Protein AF-A0A330HTJ9-F1 (afdb_monomer_lite)

Organism: NCBI:txid1209954

Radius of gyration: 13.68 Å; chains: 1; bounding box: 41×39×32 Å

Secondary structure (DSSP, 8-state):
----EEEEEEEEPSSTT-EETTEEPSSPPPPEEEEEE-TT--TTS-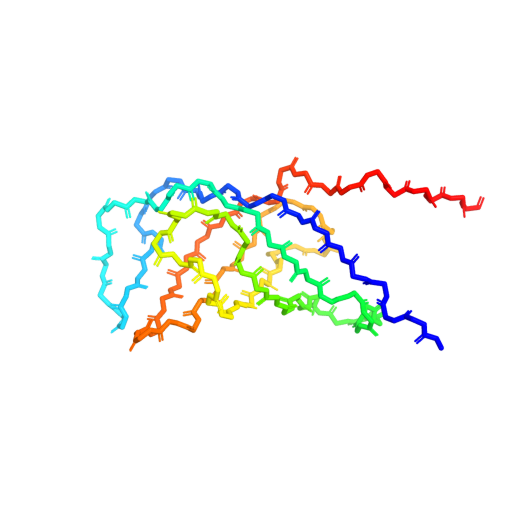--EEEEE--TT-TTTT-EEEEEESSSSSSEEEEEEEESSSEEEEEEEEEE--------

Sequence (104 aa):
MDLDTLVIEVKPQYGHGWFIAGEHRFEVPAPFSVKVETSQLESSQPRVWTGIVLTEGHEFEGCRLTLTPRHVEWSGIVNILIEADRLTSGFGEIVSLPPQDVSI

Structure (mmCIF, N/CA/C/O backbone):
data_AF-A0A330HTJ9-F1
#
_entry.id   AF-A0A330HTJ9-F1
#
loop_
_atom_site.group_PDB
_atom_site.id
_atom_site.type_symbol
_atom_site.label_atom_id
_atom_site.label_alt_id
_atom_site.label_comp_id
_atom_site.label_asym_id
_atom_site.label_entity_id
_atom_site.label_seq_id
_atom_site.pdbx_PDB_ins_code
_atom_site.Cartn_x
_atom_site.Cartn_y
_atom_site.Cartn_z
_atom_site.occupancy
_atom_site.B_iso_or_equiv
_atom_site.auth_seq_id
_atom_site.auth_comp_id
_atom_site.auth_asym_id
_atom_site.auth_atom_id
_atom_site.pdbx_PDB_model_num
ATOM 1 N N . MET A 1 1 ? 9.571 -25.199 -0.896 1.00 43.25 1 MET A N 1
ATOM 2 C CA . MET A 1 1 ? 10.073 -23.863 -1.260 1.00 43.25 1 MET A CA 1
ATOM 3 C C . MET A 1 1 ? 9.174 -22.904 -0.534 1.00 43.25 1 MET A C 1
ATOM 5 O O . MET A 1 1 ? 8.008 -22.812 -0.900 1.00 43.25 1 MET A O 1
ATOM 9 N N . ASP A 1 2 ? 9.666 -22.340 0.562 1.00 49.19 2 ASP A N 1
ATOM 10 C CA . ASP A 1 2 ? 8.933 -21.300 1.270 1.00 49.19 2 ASP A CA 1
ATOM 11 C C . ASP A 1 2 ? 8.859 -20.087 0.344 1.00 49.19 2 ASP A C 1
ATOM 13 O O . ASP A 1 2 ? 9.851 -19.691 -0.263 1.00 49.19 2 ASP A O 1
ATOM 17 N N . LEU A 1 3 ? 7.647 -19.584 0.129 1.00 54.84 3 LEU A N 1
ATOM 18 C CA . LEU A 1 3 ? 7.443 -18.339 -0.595 1.00 54.84 3 LEU A CA 1
ATOM 19 C C . LEU A 1 3 ? 8.037 -17.256 0.304 1.00 54.84 3 LEU A C 1
ATOM 21 O O . LEU A 1 3 ? 7.510 -17.032 1.394 1.00 54.84 3 LEU A O 1
ATOM 25 N N . ASP A 1 4 ? 9.133 -16.624 -0.110 1.00 69.88 4 ASP A N 1
ATOM 26 C CA . ASP A 1 4 ? 9.751 -15.570 0.689 1.00 69.88 4 ASP A CA 1
ATOM 27 C C . ASP A 1 4 ? 8.738 -14.428 0.848 1.00 69.88 4 ASP A C 1
ATOM 29 O O . ASP A 1 4 ? 8.393 -13.712 -0.098 1.00 69.88 4 ASP A O 1
ATOM 33 N N . THR A 1 5 ? 8.170 -14.301 2.046 1.00 75.75 5 THR A N 1
ATOM 34 C CA . THR A 1 5 ? 7.266 -13.199 2.374 1.00 75.75 5 THR A CA 1
ATOM 35 C C . THR A 1 5 ? 8.082 -12.030 2.884 1.00 75.75 5 THR A C 1
ATOM 37 O O . THR A 1 5 ? 8.929 -12.203 3.760 1.00 75.75 5 THR A O 1
ATOM 40 N N . LEU A 1 6 ? 7.787 -10.838 2.381 1.00 82.88 6 LEU A N 1
ATOM 41 C CA . LEU A 1 6 ? 8.494 -9.612 2.717 1.00 82.88 6 LEU A CA 1
ATOM 42 C C . LEU A 1 6 ? 7.558 -8.652 3.443 1.00 82.88 6 LEU A C 1
ATOM 44 O O . LEU A 1 6 ? 6.406 -8.509 3.041 1.00 82.88 6 LEU A O 1
ATOM 48 N N . VAL A 1 7 ? 8.044 -7.966 4.475 1.00 88.31 7 VAL A N 1
ATOM 49 C CA . VAL A 1 7 ? 7.304 -6.861 5.097 1.00 88.31 7 VAL A CA 1
ATOM 50 C C . VAL A 1 7 ? 7.900 -5.546 4.632 1.00 88.31 7 VAL A C 1
ATOM 52 O O . VAL A 1 7 ? 9.073 -5.295 4.880 1.00 88.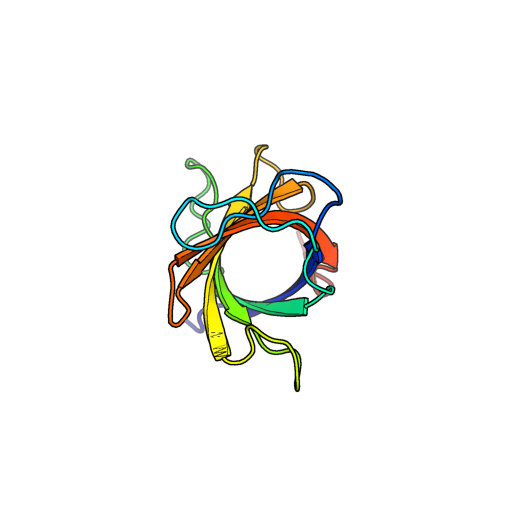31 7 VAL A O 1
ATOM 55 N N . ILE A 1 8 ? 7.098 -4.718 3.973 1.00 87.81 8 ILE A N 1
ATOM 56 C CA . ILE A 1 8 ? 7.510 -3.411 3.458 1.00 87.81 8 ILE A CA 1
ATOM 57 C C . ILE A 1 8 ? 6.704 -2.302 4.115 1.00 87.81 8 ILE A C 1
ATOM 59 O O . ILE A 1 8 ? 5.534 -2.492 4.447 1.00 87.81 8 ILE A O 1
ATOM 63 N N . GLU A 1 9 ? 7.312 -1.135 4.272 1.00 91.00 9 GLU A N 1
ATOM 64 C CA . GLU A 1 9 ? 6.594 0.068 4.685 1.00 91.00 9 GLU A CA 1
ATOM 65 C C . GLU A 1 9 ? 6.227 0.898 3.457 1.00 91.00 9 GLU A C 1
ATOM 67 O O . GLU A 1 9 ? 7.082 1.228 2.627 1.00 91.00 9 GLU A O 1
ATOM 72 N N . VAL A 1 10 ? 4.942 1.228 3.351 1.00 91.50 10 VAL A N 1
ATOM 73 C CA . VAL A 1 10 ? 4.391 2.073 2.300 1.00 91.50 10 VAL A CA 1
ATOM 74 C C . VAL A 1 10 ? 4.017 3.412 2.912 1.00 91.50 10 VAL A C 1
ATOM 76 O O . VAL A 1 10 ? 3.197 3.493 3.827 1.00 91.50 10 VAL A O 1
ATOM 79 N N . LYS A 1 11 ? 4.596 4.477 2.365 1.00 92.50 11 LYS A N 1
ATOM 80 C CA . LYS A 1 11 ? 4.253 5.856 2.690 1.00 92.50 11 LYS A CA 1
ATOM 81 C C . LYS A 1 11 ? 3.362 6.425 1.585 1.00 92.50 11 LYS A C 1
ATOM 83 O O . LYS A 1 11 ? 3.868 6.698 0.494 1.00 92.50 11 LYS A O 1
ATOM 88 N N . PRO A 1 12 ? 2.054 6.612 1.820 1.00 90.31 12 PRO A N 1
ATOM 89 C CA . PRO A 1 12 ? 1.187 7.307 0.880 1.00 90.31 12 PRO A CA 1
ATOM 90 C C . PRO A 1 12 ? 1.755 8.680 0.505 1.00 90.31 12 PRO A C 1
ATOM 92 O O . PRO A 1 12 ? 2.244 9.425 1.356 1.00 90.31 12 PRO A O 1
ATOM 95 N N . GLN A 1 13 ? 1.718 9.006 -0.784 1.00 87.06 13 GLN A N 1
ATOM 96 C CA . GLN A 1 13 ? 2.199 10.289 -1.294 1.00 87.06 13 GLN A CA 1
ATOM 97 C C . GLN A 1 13 ? 1.068 11.324 -1.258 1.00 87.06 13 GLN A C 1
ATOM 99 O O . GLN A 1 13 ? -0.089 11.008 -1.548 1.00 87.06 13 GLN A O 1
ATOM 104 N N . TYR A 1 14 ? 1.401 12.566 -0.893 1.00 66.50 14 TYR A N 1
ATOM 105 C CA . TYR A 1 14 ? 0.437 13.665 -0.812 1.00 66.50 14 TYR A CA 1
ATOM 106 C C . TYR A 1 14 ? -0.147 14.021 -2.194 1.00 66.50 14 TYR A C 1
ATOM 108 O O . TYR A 1 14 ? 0.591 14.089 -3.176 1.00 66.50 14 TYR A O 1
ATOM 116 N N . GLY A 1 15 ? -1.457 14.306 -2.269 1.00 57.03 15 GLY A N 1
ATOM 117 C CA . GLY A 1 15 ? -2.124 14.857 -3.462 1.00 57.03 15 GLY A CA 1
ATOM 118 C C . GLY A 1 15 ? -3.469 14.202 -3.813 1.00 57.03 15 GLY A C 1
ATOM 119 O O . GLY A 1 15 ? -3.938 13.311 -3.111 1.00 57.03 15 GLY A O 1
ATOM 120 N N . HIS A 1 16 ? -4.070 14.620 -4.937 1.00 56.75 16 HIS A N 1
ATOM 121 C CA . HIS A 1 16 ? -5.343 14.122 -5.506 1.00 56.75 16 HIS A CA 1
ATOM 122 C C . HIS A 1 16 ? -5.287 12.662 -6.018 1.00 56.75 16 HIS A C 1
ATOM 124 O O . HIS A 1 16 ? -5.905 12.324 -7.024 1.00 56.75 16 HIS A O 1
ATOM 130 N N . GLY A 1 17 ? -4.497 11.801 -5.380 1.00 65.69 17 GLY A N 1
ATOM 131 C CA . GLY A 1 17 ? -4.220 10.449 -5.855 1.00 65.69 17 GLY A CA 1
ATOM 132 C C . GLY A 1 17 ? -5.121 9.373 -5.269 1.00 65.69 17 GLY A C 1
ATOM 133 O O . GLY A 1 17 ? -5.246 8.327 -5.892 1.00 65.69 17 GLY A O 1
ATOM 134 N N . TRP A 1 18 ? -5.724 9.606 -4.099 1.00 85.12 18 TRP A N 1
ATOM 135 C CA . TRP A 1 18 ? -6.539 8.600 -3.427 1.00 85.12 18 TRP A CA 1
ATOM 136 C C . TRP A 1 18 ? -7.994 8.671 -3.870 1.00 85.12 18 TRP A C 1
ATOM 138 O O . TRP A 1 18 ? -8.606 9.738 -3.855 1.00 85.12 18 TRP A O 1
ATOM 148 N N . PHE A 1 19 ? -8.537 7.523 -4.249 1.00 85.88 19 PHE A N 1
ATOM 149 C CA . PHE A 1 19 ? -9.916 7.365 -4.679 1.00 85.88 19 PHE A CA 1
ATOM 150 C C . PHE A 1 19 ? -10.561 6.229 -3.912 1.00 85.88 19 PHE A C 1
ATOM 152 O O . PHE A 1 19 ? -9.952 5.170 -3.799 1.00 85.88 19 PHE A O 1
ATOM 159 N N . ILE A 1 20 ? -11.792 6.420 -3.450 1.00 83.81 20 ILE A N 1
ATOM 160 C CA . ILE A 1 20 ? -12.630 5.360 -2.882 1.00 83.81 20 ILE A CA 1
ATOM 161 C C . ILE A 1 20 ? -13.822 5.196 -3.814 1.00 83.81 20 ILE A C 1
ATOM 163 O O . ILE A 1 20 ? -14.558 6.150 -4.045 1.00 83.81 20 ILE A O 1
ATOM 167 N N . ALA A 1 21 ? -14.003 4.003 -4.377 1.00 86.56 21 ALA A N 1
ATOM 168 C CA . ALA A 1 21 ? -15.040 3.729 -5.374 1.00 86.56 21 ALA A CA 1
ATOM 169 C C . ALA A 1 21 ? -15.049 4.738 -6.550 1.00 86.56 21 ALA A C 1
ATOM 171 O O . ALA A 1 21 ? -16.099 5.048 -7.105 1.00 86.56 21 ALA A O 1
ATOM 172 N N . GLY A 1 22 ? -13.874 5.253 -6.933 1.00 83.81 22 GLY A N 1
ATOM 173 C CA . GLY A 1 22 ? -13.719 6.236 -8.012 1.00 83.81 22 GLY A CA 1
ATOM 174 C C . GLY A 1 22 ? -13.928 7.698 -7.602 1.00 83.81 22 GLY A C 1
ATOM 175 O O . GLY A 1 22 ? -13.697 8.584 -8.422 1.00 83.81 22 GLY A O 1
ATOM 176 N N . GLU A 1 23 ? -14.299 7.978 -6.351 1.00 85.69 23 GLU A N 1
ATOM 177 C CA . GLU A 1 23 ? -14.442 9.344 -5.836 1.00 85.69 23 GLU A CA 1
ATOM 178 C C . GLU A 1 23 ? -13.166 9.812 -5.137 1.00 85.69 23 GLU A C 1
ATOM 180 O O . GLU A 1 23 ? -12.555 9.059 -4.380 1.00 85.69 23 GLU A O 1
ATOM 185 N N . HIS A 1 24 ? -12.767 11.064 -5.372 1.00 84.81 24 HIS A N 1
ATOM 186 C CA . HIS A 1 24 ? -11.575 11.644 -4.755 1.00 84.81 24 HIS A CA 1
ATOM 187 C C . HIS A 1 24 ? -11.681 11.684 -3.229 1.00 84.81 24 HIS A C 1
ATOM 189 O O . HIS A 1 24 ? -12.622 12.241 -2.662 1.00 84.81 24 HIS A O 1
ATOM 195 N N . ARG A 1 25 ? -10.633 11.193 -2.571 1.00 84.00 25 ARG A N 1
ATOM 196 C CA . ARG A 1 25 ? -10.403 11.377 -1.145 1.00 84.00 25 ARG A CA 1
ATOM 197 C C . ARG A 1 25 ? -9.518 12.604 -0.928 1.00 84.00 25 ARG A C 1
ATOM 199 O O . ARG A 1 25 ? -8.462 12.734 -1.543 1.00 84.00 25 ARG A O 1
ATOM 206 N N . PHE A 1 26 ? -9.956 13.509 -0.054 1.00 75.94 26 PHE A N 1
ATOM 207 C CA . PHE A 1 26 ? -9.200 14.722 0.284 1.00 75.94 26 PHE A CA 1
ATOM 208 C C . PHE A 1 26 ? -8.059 14.454 1.267 1.00 75.94 26 PHE A C 1
ATOM 210 O O . PHE A 1 26 ? -7.036 15.133 1.227 1.00 75.94 26 PHE A O 1
ATOM 217 N N . GLU A 1 27 ? -8.232 13.457 2.132 1.00 83.75 27 GLU A N 1
ATOM 218 C CA . GLU A 1 27 ? -7.234 13.052 3.115 1.00 83.75 27 GLU A CA 1
ATOM 219 C C . GLU A 1 27 ? -6.422 11.871 2.595 1.00 83.75 27 GLU A C 1
ATOM 221 O O . GLU A 1 27 ? -6.966 10.871 2.125 1.00 83.75 27 GLU A O 1
ATOM 226 N N . VAL A 1 28 ? -5.104 12.001 2.684 1.00 86.62 28 VAL A N 1
ATOM 227 C CA . VAL A 1 28 ? -4.162 10.939 2.336 1.00 86.62 28 VAL A CA 1
ATOM 228 C C . VAL A 1 28 ? -4.067 9.988 3.537 1.00 86.62 28 VAL A C 1
ATOM 230 O O . VAL A 1 28 ? -3.929 10.478 4.660 1.00 86.62 28 VAL A O 1
ATOM 233 N N . PRO A 1 29 ? -4.130 8.659 3.338 1.00 88.69 29 PRO A N 1
ATOM 234 C CA . PRO A 1 29 ? -3.979 7.695 4.423 1.00 88.69 29 PRO A CA 1
ATOM 235 C C . PRO A 1 29 ? -2.634 7.830 5.143 1.00 88.69 29 PRO A C 1
ATOM 237 O O . PRO A 1 29 ? -1.646 8.297 4.568 1.00 88.69 29 PRO A O 1
ATOM 240 N N . ALA A 1 30 ? -2.585 7.385 6.397 1.00 91.06 30 ALA A N 1
ATOM 241 C CA . ALA A 1 30 ? -1.329 7.294 7.130 1.00 91.06 30 ALA A CA 1
ATOM 242 C C . ALA A 1 30 ? -0.389 6.249 6.486 1.00 91.06 30 ALA A C 1
ATOM 244 O O . ALA A 1 30 ? -0.831 5.404 5.708 1.00 91.06 30 ALA A O 1
ATOM 245 N N . PRO A 1 31 ? 0.923 6.292 6.767 1.00 92.12 31 PRO A N 1
ATOM 246 C CA . PRO A 1 31 ? 1.829 5.207 6.403 1.00 92.12 31 PRO A CA 1
ATOM 247 C C . PRO A 1 31 ? 1.406 3.873 7.022 1.00 92.12 31 PRO A C 1
ATOM 249 O O . PRO A 1 31 ? 0.901 3.838 8.146 1.00 92.12 31 PRO A O 1
ATOM 252 N N . PHE A 1 32 ? 1.647 2.777 6.303 1.00 93.00 32 PHE A N 1
ATOM 253 C CA . PHE A 1 32 ? 1.305 1.436 6.768 1.00 93.00 32 PHE A CA 1
ATOM 254 C C . PHE A 1 32 ? 2.302 0.374 6.295 1.00 93.00 32 PHE A C 1
ATOM 256 O O . PHE A 1 32 ? 2.9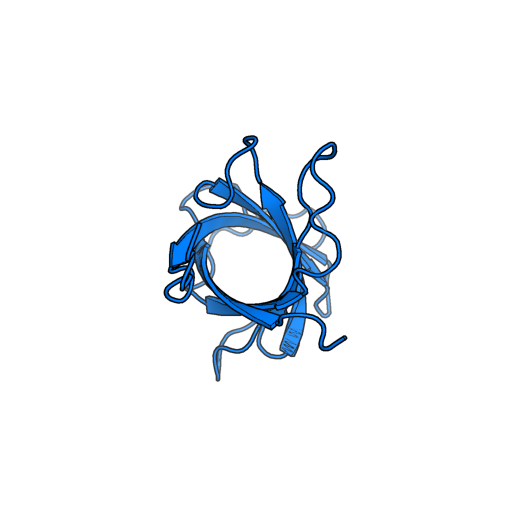36 0.488 5.245 1.00 93.00 32 PHE A O 1
ATOM 263 N N . SER A 1 33 ? 2.424 -0.690 7.081 1.00 93.31 33 SER A N 1
ATOM 264 C CA . SER A 1 33 ? 3.232 -1.865 6.775 1.00 93.31 33 SER A CA 1
ATOM 265 C C . SER A 1 33 ? 2.402 -2.894 6.018 1.00 93.31 33 SER A C 1
ATOM 267 O O . SER A 1 33 ? 1.226 -3.105 6.316 1.00 93.31 33 SER A O 1
ATOM 269 N N . VAL A 1 34 ? 3.027 -3.569 5.059 1.00 90.69 34 VAL A N 1
ATOM 270 C CA . VAL A 1 34 ? 2.391 -4.569 4.203 1.00 90.69 34 VAL A CA 1
ATOM 271 C C . VAL A 1 34 ? 3.231 -5.830 4.183 1.00 90.69 34 VAL A C 1
ATOM 273 O O . VAL A 1 34 ? 4.429 -5.764 3.917 1.00 90.69 34 VAL A O 1
ATOM 276 N N . LYS A 1 35 ? 2.602 -6.986 4.386 1.00 91.25 35 LYS A N 1
ATOM 277 C CA . LYS A 1 35 ? 3.210 -8.282 4.073 1.00 91.25 35 LYS A CA 1
ATOM 278 C C . LYS A 1 35 ? 2.903 -8.646 2.627 1.00 91.25 35 LYS A C 1
ATOM 280 O O . LYS A 1 35 ? 1.738 -8.873 2.315 1.00 91.25 35 LYS A O 1
ATOM 285 N N . VAL A 1 36 ? 3.91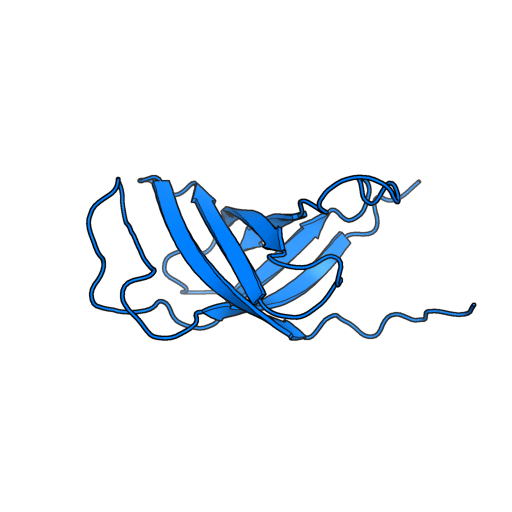7 -8.711 1.769 1.00 86.31 36 VAL A N 1
ATOM 286 C CA . VAL A 1 36 ? 3.793 -9.060 0.347 1.00 86.31 36 VAL A CA 1
ATOM 287 C C . VAL A 1 36 ? 4.445 -10.404 0.031 1.00 86.31 36 VAL A C 1
ATOM 289 O O . VAL A 1 36 ? 5.447 -10.789 0.639 1.00 86.31 36 VAL A O 1
ATOM 292 N N . GLU A 1 37 ? 3.885 -11.117 -0.942 1.00 79.25 37 GLU A N 1
ATOM 293 C CA . GLU A 1 37 ? 4.482 -12.334 -1.501 1.00 79.25 37 GLU A CA 1
ATOM 294 C C . GLU A 1 37 ? 5.476 -11.972 -2.619 1.00 79.25 37 GLU A C 1
ATOM 296 O O . GLU A 1 37 ? 5.157 -11.177 -3.506 1.00 79.25 37 GLU A O 1
ATOM 301 N N . THR A 1 38 ? 6.689 -12.539 -2.587 1.00 69.38 38 THR A N 1
ATOM 302 C CA . THR A 1 38 ? 7.752 -12.246 -3.579 1.00 69.38 38 THR A CA 1
ATOM 303 C C . THR A 1 38 ? 7.950 -13.352 -4.622 1.00 69.38 38 THR A C 1
ATOM 305 O O . THR A 1 38 ? 8.735 -13.213 -5.557 1.00 69.38 38 THR A O 1
ATOM 308 N N . SER A 1 39 ? 7.191 -14.439 -4.514 1.00 58.19 39 SER A N 1
ATOM 309 C CA . SER A 1 39 ? 7.325 -15.660 -5.315 1.00 58.19 39 SER A CA 1
ATOM 310 C C . SER A 1 39 ? 7.008 -15.518 -6.809 1.00 58.19 39 SER A C 1
ATOM 312 O O . SER A 1 39 ? 7.217 -16.466 -7.560 1.00 58.19 39 SER A O 1
ATOM 314 N N . GLN A 1 40 ? 6.529 -14.353 -7.255 1.00 52.88 40 GLN A N 1
ATOM 315 C CA . GLN A 1 40 ? 6.196 -14.066 -8.657 1.00 52.88 40 GLN A CA 1
ATOM 316 C C . GLN A 1 40 ? 7.148 -13.063 -9.327 1.00 52.88 40 GLN A C 1
ATOM 318 O O . GLN A 1 40 ? 6.825 -12.494 -10.369 1.00 52.88 40 GLN A O 1
ATOM 323 N N . LEU A 1 41 ? 8.333 -12.822 -8.757 1.00 53.56 41 LEU A N 1
ATOM 324 C CA . LEU A 1 41 ? 9.337 -11.920 -9.333 1.00 53.56 41 LEU A CA 1
ATOM 325 C C . LEU A 1 41 ? 10.099 -12.564 -10.502 1.00 53.56 41 LEU A C 1
ATOM 327 O O . LEU A 1 41 ? 11.330 -12.593 -10.510 1.00 53.56 41 LEU A O 1
ATOM 331 N N . GLU A 1 42 ? 9.389 -13.065 -11.511 1.00 49.44 42 GLU A N 1
ATOM 332 C CA . GLU A 1 42 ? 10.026 -13.437 -12.772 1.00 49.44 42 GLU A CA 1
ATOM 333 C C . GLU A 1 42 ? 10.477 -12.172 -13.521 1.00 49.44 42 GLU A C 1
ATOM 335 O O . GLU A 1 42 ? 9.755 -11.180 -13.649 1.00 49.44 42 GLU A O 1
ATOM 340 N N . SER A 1 43 ? 11.724 -12.183 -13.989 1.00 48.38 43 SER A N 1
ATOM 341 C CA . SER A 1 43 ? 12.517 -11.006 -14.366 1.00 48.38 43 SER A CA 1
ATOM 342 C C . SER A 1 43 ? 12.145 -10.347 -15.706 1.00 48.38 43 SER A C 1
ATOM 344 O O . SER A 1 43 ? 13.032 -9.872 -16.412 1.00 48.38 43 SER A O 1
ATOM 346 N N . SER A 1 44 ? 10.872 -10.318 -16.107 1.00 44.94 44 SER A N 1
ATOM 347 C CA . SER A 1 44 ? 10.496 -9.782 -17.431 1.00 44.94 44 SER A CA 1
ATOM 348 C C . SER A 1 44 ? 9.155 -9.047 -17.530 1.00 44.94 44 SER A C 1
ATOM 350 O O . SER A 1 44 ? 8.846 -8.514 -18.594 1.00 44.94 44 SER A O 1
ATOM 352 N N . GLN A 1 45 ? 8.379 -8.944 -16.449 1.00 54.31 45 GLN A N 1
ATOM 353 C CA . GLN A 1 45 ? 7.101 -8.218 -16.429 1.00 54.31 45 GLN A CA 1
ATOM 354 C C . GLN A 1 45 ? 7.094 -7.129 -15.345 1.00 54.31 45 GLN A C 1
ATOM 356 O O . GLN A 1 45 ? 7.926 -7.188 -14.432 1.00 54.31 45 GLN A O 1
ATOM 361 N N . PRO A 1 46 ? 6.211 -6.108 -15.430 1.00 59.72 46 PRO A N 1
ATOM 362 C CA . PRO A 1 46 ? 6.011 -5.183 -14.318 1.00 59.72 46 PRO A CA 1
ATOM 363 C C . PRO A 1 46 ? 5.769 -5.994 -13.044 1.00 59.72 46 PRO A C 1
ATOM 365 O O . PRO A 1 46 ? 4.858 -6.817 -12.989 1.00 59.72 46 PRO A O 1
ATOM 368 N N . ARG A 1 47 ? 6.638 -5.806 -12.045 1.00 72.44 47 ARG A N 1
ATOM 369 C CA . ARG A 1 47 ? 6.566 -6.539 -10.778 1.00 72.44 47 ARG A CA 1
ATOM 370 C C . ARG A 1 47 ? 5.231 -6.191 -10.127 1.00 72.44 47 ARG A C 1
ATOM 372 O O . ARG A 1 47 ? 4.941 -5.019 -9.954 1.00 72.44 47 ARG A O 1
ATOM 379 N N . VAL A 1 48 ? 4.403 -7.166 -9.787 1.00 80.88 48 VAL A N 1
ATOM 380 C CA . VAL A 1 48 ? 3.170 -6.916 -9.033 1.00 80.88 48 VAL A CA 1
ATOM 381 C C . VAL A 1 48 ? 3.326 -7.579 -7.679 1.00 80.88 48 VAL A C 1
ATOM 383 O O . VAL A 1 48 ? 3.601 -8.774 -7.608 1.00 80.88 48 VAL A O 1
ATOM 386 N N . TRP A 1 49 ? 3.151 -6.810 -6.607 1.00 82.88 49 TRP A N 1
ATOM 387 C CA . TRP A 1 49 ? 3.170 -7.348 -5.251 1.00 82.88 49 TRP A CA 1
ATOM 388 C C . TRP A 1 49 ? 1.761 -7.368 -4.698 1.00 82.88 49 TRP A C 1
ATOM 390 O O . TRP A 1 49 ? 1.106 -6.330 -4.619 1.00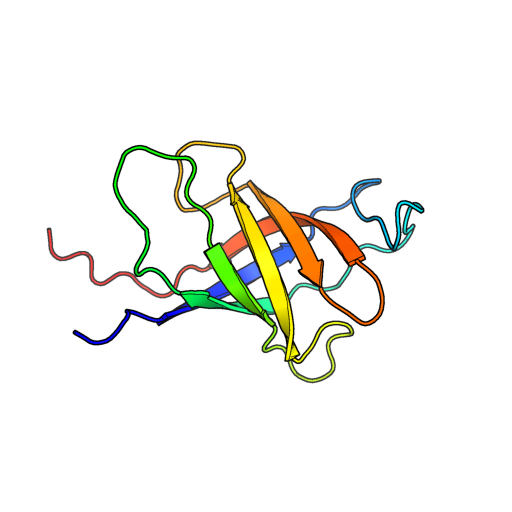 82.88 49 TRP A O 1
ATOM 400 N N . THR A 1 50 ? 1.300 -8.546 -4.298 1.00 88.56 50 THR A N 1
ATOM 401 C CA . THR A 1 50 ? 0.029 -8.688 -3.591 1.00 88.56 50 THR A CA 1
ATOM 402 C C . THR A 1 50 ? 0.306 -8.993 -2.131 1.00 88.56 50 THR A C 1
ATOM 404 O O . THR A 1 50 ? 1.221 -9.758 -1.817 1.00 88.56 50 THR A O 1
ATOM 407 N N . GLY A 1 51 ? -0.451 -8.360 -1.242 1.00 91.31 51 GLY A N 1
ATOM 408 C CA . GLY A 1 51 ? -0.194 -8.445 0.184 1.00 91.31 51 GLY A CA 1
ATOM 409 C C . GLY A 1 51 ? -1.360 -8.026 1.060 1.00 91.31 51 GLY A C 1
ATOM 410 O O . GLY A 1 51 ? -2.466 -7.787 0.574 1.00 91.31 51 GLY A O 1
ATOM 411 N N . ILE A 1 52 ? -1.087 -7.953 2.360 1.00 94.06 52 ILE A N 1
ATOM 412 C CA . ILE A 1 52 ? -2.050 -7.586 3.403 1.00 94.06 52 ILE A CA 1
ATOM 413 C C . ILE A 1 52 ? -1.457 -6.470 4.262 1.00 94.06 52 ILE A C 1
ATOM 415 O O . ILE A 1 52 ? -0.277 -6.528 4.623 1.00 94.06 52 ILE A O 1
ATOM 419 N N . VAL A 1 53 ? -2.271 -5.469 4.595 1.00 94.88 53 VAL A N 1
ATOM 420 C CA . VAL A 1 53 ? -1.901 -4.384 5.518 1.00 94.88 53 VAL A CA 1
ATOM 421 C C . VAL A 1 53 ? -1.847 -4.904 6.956 1.00 94.88 53 VAL A C 1
ATOM 423 O O . VAL A 1 53 ? -2.793 -5.533 7.427 1.00 94.88 53 VAL A O 1
ATOM 426 N N . LEU A 1 54 ? -0.752 -4.614 7.658 1.00 94.69 54 LEU A N 1
ATOM 427 C CA . LEU A 1 54 ? -0.470 -5.119 9.006 1.00 94.69 54 LEU A CA 1
ATOM 428 C C . LEU A 1 54 ? -0.548 -4.066 10.117 1.00 94.69 54 LEU A C 1
ATOM 430 O O . LEU A 1 54 ? -0.485 -4.428 11.286 1.00 94.69 54 LEU A O 1
ATOM 434 N N . THR A 1 55 ? -0.592 -2.776 9.787 1.00 94.00 55 THR A N 1
ATOM 435 C CA . THR A 1 55 ? -0.532 -1.713 10.799 1.00 94.00 55 THR A CA 1
ATOM 436 C C . THR A 1 55 ? -1.795 -1.703 11.654 1.00 94.00 55 THR A C 1
ATOM 438 O O . THR A 1 55 ? -2.865 -1.358 11.161 1.00 94.00 55 THR A O 1
ATOM 441 N N . GLU A 1 56 ? -1.642 -2.050 12.932 1.00 94.62 56 GLU A N 1
ATOM 442 C CA . GLU A 1 56 ? -2.728 -2.085 13.913 1.00 94.62 56 GLU A CA 1
ATOM 443 C C . GLU A 1 56 ? -3.416 -0.719 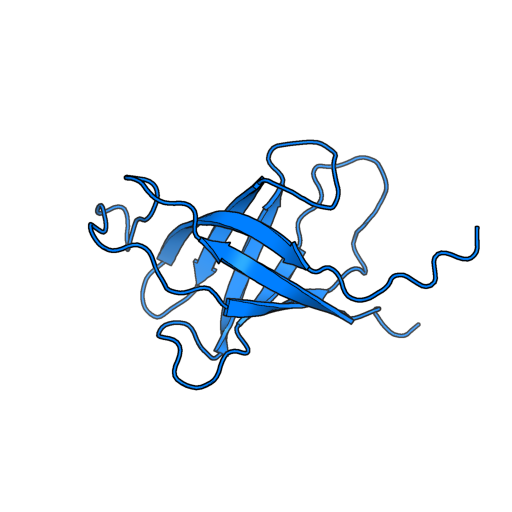14.040 1.00 94.62 56 GLU A C 1
ATOM 445 O O . GLU A 1 56 ? -2.761 0.325 14.138 1.00 94.62 56 GLU A O 1
ATOM 450 N N . GLY A 1 57 ? -4.748 -0.721 14.015 1.00 92.31 57 GLY A N 1
ATOM 451 C CA . GLY A 1 57 ? -5.580 0.477 14.095 1.00 92.31 57 GLY A CA 1
ATOM 452 C C . GLY A 1 57 ? -5.597 1.325 12.820 1.00 92.31 57 GLY A C 1
ATOM 453 O O . GLY A 1 57 ? -6.269 2.359 12.793 1.00 92.31 57 GLY A O 1
ATOM 454 N N . HIS A 1 58 ? -4.889 0.920 11.759 1.00 92.44 58 HIS A N 1
ATOM 455 C CA . HIS A 1 58 ? -4.981 1.588 10.466 1.00 92.44 58 HIS A CA 1
ATOM 456 C C . HIS A 1 58 ? -6.342 1.306 9.824 1.00 92.44 58 HIS A C 1
ATOM 458 O O . HIS A 1 58 ? -6.851 0.191 9.870 1.00 92.44 58 HIS A O 1
ATOM 464 N N . GLU A 1 59 ? -6.898 2.279 9.105 1.00 90.06 59 GLU A N 1
ATOM 465 C CA . GLU A 1 59 ? -8.196 2.144 8.421 1.00 90.06 59 GLU A CA 1
ATOM 466 C C . GLU A 1 59 ? -8.268 1.024 7.362 1.00 90.06 59 GLU A C 1
ATOM 468 O O . GLU A 1 59 ? -9.343 0.705 6.866 1.00 90.06 59 GLU A O 1
ATOM 473 N N . PHE A 1 60 ? -7.123 0.441 7.004 1.00 93.00 60 PHE A N 1
ATOM 474 C CA . PHE A 1 60 ? -7.002 -0.629 6.012 1.00 93.00 60 PHE A CA 1
ATOM 475 C C . PHE A 1 60 ? -6.425 -1.907 6.613 1.00 93.00 60 PHE A C 1
ATOM 477 O O . PHE A 1 60 ? -6.071 -2.809 5.860 1.00 93.00 60 PHE A O 1
ATOM 484 N N . GLU A 1 61 ? -6.277 -1.988 7.935 1.00 95.69 61 GLU A N 1
ATOM 485 C CA . GLU A 1 61 ? -5.761 -3.178 8.608 1.00 95.69 61 GLU A CA 1
ATOM 486 C C . GLU A 1 61 ? -6.487 -4.446 8.126 1.00 95.69 61 GLU A C 1
ATOM 488 O O . GLU A 1 61 ? -7.713 -4.478 8.009 1.00 95.69 61 GLU A O 1
ATOM 493 N N . GLY A 1 62 ? -5.720 -5.482 7.775 1.00 95.12 62 GLY A N 1
ATOM 494 C CA . GLY A 1 62 ? -6.255 -6.749 7.273 1.00 95.12 62 GLY A CA 1
ATOM 495 C C . GLY A 1 62 ? -6.769 -6.721 5.828 1.00 95.12 62 GLY A C 1
ATOM 496 O O . GLY A 1 62 ? -7.059 -7.785 5.277 1.00 95.12 62 GLY A O 1
ATOM 497 N N . CYS A 1 63 ? -6.845 -5.556 5.179 1.00 95.25 63 CYS A N 1
ATOM 498 C CA . CYS A 1 63 ? -7.276 -5.461 3.786 1.00 95.25 63 CYS A CA 1
ATOM 499 C C . CYS A 1 63 ? -6.204 -6.006 2.840 1.00 95.25 63 CYS A C 1
ATOM 501 O O . CYS A 1 63 ? -4.996 -5.820 3.046 1.00 95.25 63 CYS A O 1
ATOM 503 N N . ARG A 1 64 ? -6.661 -6.647 1.760 1.00 94.25 64 ARG A N 1
ATOM 504 C CA . ARG A 1 64 ? -5.789 -7.073 0.667 1.00 94.25 64 ARG A CA 1
ATOM 505 C C . ARG A 1 64 ? -5.411 -5.864 -0.173 1.00 94.25 64 ARG A C 1
ATOM 507 O O . ARG A 1 64 ? -6.230 -4.977 -0.407 1.00 94.25 64 ARG A O 1
ATOM 514 N N . LEU A 1 65 ? -4.180 -5.849 -0.665 1.00 92.62 65 LEU A N 1
ATOM 515 C CA . LEU A 1 65 ? -3.736 -4.830 -1.597 1.00 92.62 65 LEU A CA 1
ATOM 516 C C . LEU A 1 65 ? -2.850 -5.376 -2.704 1.00 92.62 65 LEU A C 1
ATOM 518 O O . LEU A 1 65 ? -2.247 -6.445 -2.587 1.00 92.62 65 LEU A O 1
ATOM 522 N N . THR A 1 66 ? -2.744 -4.579 -3.755 1.00 91.62 66 THR A N 1
ATOM 523 C CA . THR A 1 66 ? -1.849 -4.772 -4.882 1.00 91.62 66 THR A CA 1
ATOM 524 C C . THR A 1 66 ? -1.004 -3.518 -5.059 1.00 91.62 66 THR A C 1
ATOM 526 O O . THR A 1 66 ? -1.529 -2.409 -5.169 1.00 91.62 66 THR A O 1
ATOM 529 N N . LEU A 1 67 ? 0.314 -3.696 -5.098 1.00 89.50 67 LEU A N 1
ATOM 530 C CA . LEU A 1 67 ? 1.283 -2.656 -5.419 1.00 89.50 67 LEU A CA 1
ATOM 531 C C . LEU A 1 67 ? 1.843 -2.907 -6.811 1.00 89.50 67 LEU A C 1
ATOM 533 O O . LEU A 1 67 ? 2.253 -4.022 -7.137 1.00 89.50 67 LEU A O 1
ATOM 537 N N . THR A 1 68 ? 1.880 -1.860 -7.627 1.00 88.38 68 THR A N 1
ATOM 538 C CA . THR A 1 68 ? 2.497 -1.894 -8.959 1.00 88.38 68 THR A CA 1
ATOM 539 C C . THR A 1 68 ? 3.516 -0.761 -9.056 1.00 88.38 68 THR A C 1
ATOM 541 O O . THR A 1 68 ? 3.119 0.400 -8.934 1.00 88.38 68 THR A O 1
ATOM 544 N N . PRO A 1 69 ? 4.812 -1.036 -9.266 1.00 84.94 69 PRO A N 1
ATOM 545 C CA . PRO A 1 69 ? 5.826 -0.011 -9.387 1.00 84.94 69 PRO A CA 1
ATOM 546 C C . PRO A 1 69 ? 5.600 0.782 -10.669 1.00 84.94 69 PRO A C 1
ATOM 548 O O . PRO A 1 69 ? 5.196 0.250 -11.705 1.00 84.94 69 PRO A O 1
ATOM 551 N N . ARG A 1 70 ? 5.858 2.087 -10.597 1.00 81.50 70 ARG A N 1
ATOM 552 C CA . ARG A 1 70 ? 5.794 2.962 -11.776 1.00 81.50 70 ARG A CA 1
ATOM 553 C C . ARG A 1 70 ? 7.023 2.839 -12.678 1.00 81.50 70 ARG A C 1
ATOM 555 O O . ARG A 1 70 ? 6.970 3.235 -13.839 1.00 81.50 70 ARG A O 1
ATOM 562 N N . HIS A 1 71 ? 8.111 2.294 -12.144 1.00 75.00 71 HIS A N 1
ATOM 563 C CA . HIS A 1 71 ? 9.383 2.077 -12.826 1.00 75.00 71 HIS A CA 1
ATOM 564 C C . HIS A 1 71 ? 9.815 0.612 -12.672 1.00 75.00 71 HIS A C 1
ATOM 566 O O . HIS A 1 71 ? 9.179 -0.158 -11.962 1.00 75.00 71 HIS A O 1
ATOM 572 N N . VAL A 1 72 ? 10.898 0.204 -13.337 1.00 67.56 72 VAL A N 1
ATOM 573 C CA . VAL A 1 72 ? 11.403 -1.190 -13.300 1.00 67.56 72 VAL A CA 1
ATOM 574 C C . VAL A 1 72 ? 12.088 -1.531 -11.956 1.00 67.56 72 VAL A C 1
ATOM 576 O O . VAL A 1 72 ? 12.532 -2.657 -11.724 1.00 67.56 72 VAL A O 1
ATOM 579 N N . GLU A 1 73 ? 12.163 -0.560 -11.048 1.00 65.88 73 GLU A N 1
ATOM 580 C CA . GLU A 1 73 ? 12.829 -0.659 -9.755 1.00 65.88 73 GLU A CA 1
ATOM 581 C C . GLU A 1 73 ? 11.974 -1.370 -8.697 1.00 65.88 73 GLU A C 1
ATOM 583 O O . GLU A 1 73 ? 10.746 -1.415 -8.754 1.00 65.88 73 GLU A O 1
ATOM 588 N N . TRP A 1 74 ? 12.665 -1.957 -7.720 1.00 61.47 74 TRP A N 1
ATOM 589 C CA . TRP A 1 74 ? 12.067 -2.693 -6.603 1.00 61.47 74 TRP A CA 1
ATOM 590 C C . TRP A 1 74 ? 11.577 -1.784 -5.470 1.00 61.47 74 TRP A C 1
ATOM 592 O O . TRP A 1 74 ? 10.705 -2.161 -4.694 1.00 61.47 74 TRP A O 1
ATOM 602 N N . SER A 1 75 ? 12.164 -0.596 -5.373 1.00 72.56 75 SER A N 1
ATOM 603 C CA . SER A 1 75 ? 11.859 0.457 -4.408 1.00 72.56 75 SER A CA 1
ATOM 604 C C . SER A 1 75 ? 11.370 1.707 -5.141 1.00 72.56 75 SER A C 1
ATOM 606 O O . SER A 1 75 ? 11.587 1.844 -6.344 1.00 72.56 75 SER A O 1
ATOM 608 N N . GLY A 1 76 ? 10.740 2.636 -4.420 1.00 82.94 76 GLY A N 1
ATOM 609 C CA . GLY A 1 76 ? 10.266 3.904 -4.980 1.00 82.94 76 GLY A CA 1
ATOM 610 C C . GLY A 1 76 ? 8.747 3.963 -5.139 1.00 82.94 76 GLY A C 1
ATOM 611 O O . GLY A 1 76 ? 8.007 3.410 -4.324 1.00 82.94 76 GLY A O 1
ATOM 612 N N . ILE A 1 77 ? 8.273 4.688 -6.157 1.00 88.50 77 ILE A N 1
ATOM 613 C CA . ILE A 1 77 ? 6.849 5.024 -6.298 1.00 88.50 77 ILE A CA 1
ATOM 614 C C . ILE A 1 77 ? 6.048 3.840 -6.847 1.00 88.50 77 ILE A C 1
ATOM 616 O O . ILE A 1 77 ? 6.330 3.313 -7.930 1.00 88.50 77 ILE A O 1
ATOM 620 N N . VAL A 1 78 ? 4.975 3.502 -6.137 1.00 89.00 78 VAL A N 1
ATOM 621 C CA . VAL A 1 78 ? 4.012 2.463 -6.498 1.00 89.00 78 VAL A CA 1
ATOM 622 C C . VAL A 1 78 ? 2.604 3.036 -6.643 1.00 89.00 78 VAL A C 1
ATOM 624 O O . VAL A 1 78 ? 2.190 3.949 -5.925 1.00 89.00 78 VAL A O 1
ATOM 627 N N . ASN A 1 79 ? 1.846 2.466 -7.575 1.00 90.50 79 ASN A N 1
ATOM 628 C CA . ASN A 1 79 ? 0.392 2.516 -7.546 1.00 90.50 79 ASN A CA 1
ATOM 629 C C . ASN A 1 79 ? -0.094 1.520 -6.493 1.00 90.50 79 ASN A C 1
ATOM 631 O O . ASN A 1 79 ? 0.438 0.413 -6.402 1.00 90.50 79 ASN A O 1
ATOM 635 N N . ILE A 1 80 ? -1.098 1.917 -5.722 1.00 92.00 80 ILE A N 1
ATOM 636 C CA . ILE A 1 80 ? -1.689 1.129 -4.646 1.00 92.00 80 ILE A CA 1
ATOM 637 C C . ILE A 1 80 ? -3.143 0.874 -5.018 1.00 92.00 80 ILE A C 1
ATOM 639 O O . ILE A 1 80 ? -3.868 1.814 -5.342 1.00 92.00 80 ILE A O 1
ATOM 643 N N . LEU A 1 81 ? -3.571 -0.377 -4.942 1.00 93.38 81 LEU A N 1
ATOM 644 C CA . LEU A 1 81 ? -4.971 -0.773 -4.993 1.00 93.38 81 LEU A CA 1
ATOM 645 C C . LEU A 1 81 ? -5.277 -1.563 -3.727 1.00 93.38 81 LEU A C 1
ATOM 647 O O . LEU A 1 81 ? -4.592 -2.537 -3.453 1.00 93.38 81 LEU A O 1
ATOM 651 N N . ILE A 1 82 ? -6.270 -1.147 -2.957 1.00 92.88 82 ILE A N 1
ATOM 652 C CA . ILE A 1 82 ? -6.711 -1.782 -1.719 1.00 92.88 82 ILE A CA 1
ATOM 653 C C . ILE A 1 82 ? -8.136 -2.286 -1.929 1.00 92.88 82 ILE A C 1
ATOM 655 O O . ILE A 1 82 ? -9.049 -1.524 -2.262 1.00 92.88 82 ILE A O 1
ATOM 659 N N . GLU A 1 83 ? -8.316 -3.581 -1.715 1.00 92.25 83 GLU A N 1
ATOM 660 C CA . GLU A 1 83 ? -9.605 -4.257 -1.688 1.00 92.25 83 GLU A CA 1
ATOM 661 C C . GLU A 1 83 ? -10.119 -4.258 -0.241 1.00 92.25 83 GLU A C 1
ATOM 663 O O . GLU A 1 83 ? -9.865 -5.183 0.530 1.00 92.25 83 GLU A O 1
ATOM 668 N N . ALA A 1 84 ? -10.794 -3.171 0.136 1.00 84.81 84 ALA A N 1
ATOM 669 C CA . ALA A 1 84 ? -11.555 -3.055 1.382 1.00 84.81 84 ALA A CA 1
ATOM 670 C C . ALA A 1 84 ? -13.063 -3.228 1.097 1.00 84.81 84 ALA A C 1
ATOM 672 O O . ALA A 1 84 ? -13.444 -3.645 0.001 1.00 84.81 84 ALA A O 1
ATOM 673 N N . ASP A 1 85 ? -13.937 -2.819 2.026 1.00 85.06 85 ASP A N 1
ATOM 674 C CA . ASP A 1 85 ? -15.395 -2.730 1.797 1.00 85.06 85 ASP A CA 1
ATOM 675 C C . ASP A 1 85 ? -15.753 -1.966 0.508 1.00 85.06 85 ASP A C 1
ATOM 677 O O . ASP A 1 85 ? -16.804 -2.179 -0.100 1.00 85.06 85 ASP A O 1
ATOM 681 N N . ARG A 1 86 ? -14.868 -1.053 0.086 1.00 85.62 86 ARG A N 1
ATOM 682 C CA . ARG A 1 86 ? -14.894 -0.386 -1.216 1.00 85.62 86 ARG A CA 1
ATOM 683 C C . ARG A 1 86 ? -13.492 -0.378 -1.808 1.00 85.62 86 ARG A C 1
ATOM 685 O O . ARG A 1 86 ? -12.514 -0.135 -1.098 1.00 85.62 86 ARG A O 1
ATOM 692 N N . LEU A 1 87 ? -13.414 -0.570 -3.124 1.00 88.56 87 LEU A N 1
ATOM 693 C CA . LEU A 1 87 ? -12.152 -0.492 -3.850 1.00 88.56 87 LEU A CA 1
ATOM 694 C C . LEU A 1 87 ? -11.540 0.896 -3.667 1.00 88.56 87 LEU A C 1
ATOM 696 O O . LEU A 1 87 ? -12.168 1.904 -4.001 1.00 88.56 87 LEU A O 1
ATOM 700 N N . THR A 1 88 ? -10.326 0.931 -3.139 1.00 91.44 88 THR A N 1
ATOM 701 C CA . THR A 1 88 ? -9.600 2.165 -2.866 1.00 91.44 88 THR A CA 1
ATOM 702 C C . THR A 1 88 ? -8.287 2.142 -3.629 1.00 91.44 88 THR A C 1
ATOM 704 O O . THR A 1 88 ? -7.585 1.141 -3.602 1.00 91.44 88 THR A O 1
ATOM 707 N N . SER A 1 89 ? -7.926 3.213 -4.322 1.00 92.25 89 SER A N 1
ATOM 708 C CA . SER A 1 89 ? -6.669 3.276 -5.075 1.00 92.25 89 SER A CA 1
ATOM 709 C C . SER A 1 89 ? -5.911 4.550 -4.775 1.00 92.25 89 SER A C 1
ATOM 711 O O . SER A 1 89 ? -6.541 5.574 -4.540 1.00 92.25 89 SER A O 1
ATOM 713 N N . GLY A 1 90 ? -4.585 4.507 -4.837 1.00 91.56 90 GLY A N 1
ATOM 714 C CA . GLY A 1 90 ? -3.732 5.647 -4.541 1.00 91.56 90 GLY A CA 1
ATOM 715 C C . GLY A 1 90 ? -2.306 5.495 -5.041 1.00 91.56 90 GLY A C 1
ATOM 716 O O . GLY A 1 90 ? -1.980 4.594 -5.815 1.00 91.56 90 GLY A O 1
ATOM 717 N N . PHE A 1 91 ? -1.442 6.388 -4.568 1.00 90.75 91 PHE A N 1
ATOM 718 C CA . PHE A 1 91 ? -0.005 6.325 -4.809 1.00 90.75 91 PHE A CA 1
ATOM 719 C C . PHE A 1 91 ? 0.736 6.376 -3.483 1.00 90.75 91 PHE A C 1
ATOM 721 O O . PHE A 1 91 ? 0.331 7.077 -2.550 1.00 90.75 91 PHE A O 1
ATOM 728 N N . GLY A 1 92 ? 1.845 5.658 -3.420 1.00 90.75 92 GLY A N 1
ATOM 729 C CA . GLY A 1 92 ? 2.752 5.711 -2.289 1.00 90.75 92 GLY A CA 1
ATOM 730 C C . GLY A 1 92 ? 4.171 5.399 -2.704 1.00 90.75 92 GLY A C 1
ATOM 731 O O . GLY A 1 92 ? 4.468 5.160 -3.873 1.00 90.75 92 GLY A O 1
ATOM 732 N N . GLU A 1 93 ? 5.047 5.430 -1.723 1.00 90.69 93 GLU A N 1
ATOM 733 C CA . GLU A 1 93 ? 6.460 5.139 -1.851 1.00 90.69 93 GLU A CA 1
ATOM 734 C C . GLU A 1 93 ? 6.810 3.986 -0.918 1.00 90.69 93 GLU A C 1
ATOM 736 O O . GLU A 1 93 ? 6.414 3.988 0.249 1.00 90.69 93 GLU A O 1
ATOM 741 N N . ILE A 1 94 ? 7.550 3.005 -1.429 1.00 88.19 94 ILE A N 1
ATOM 742 C CA . ILE A 1 94 ? 8.159 1.973 -0.591 1.00 88.19 94 ILE A CA 1
ATOM 743 C C . ILE A 1 94 ? 9.395 2.590 0.066 1.00 88.19 94 ILE A C 1
ATOM 745 O O . ILE A 1 94 ? 10.386 2.851 -0.618 1.00 88.19 94 ILE A O 1
ATOM 749 N N . VAL A 1 95 ? 9.323 2.831 1.376 1.00 82.00 95 VAL A N 1
ATOM 750 C CA . VAL A 1 95 ? 10.374 3.530 2.145 1.00 82.00 95 VAL A CA 1
ATOM 751 C C . VAL A 1 95 ? 11.291 2.582 2.913 1.00 82.00 95 VAL A C 1
ATOM 753 O O . VAL A 1 95 ? 12.415 2.949 3.248 1.00 82.00 95 VAL A O 1
ATOM 756 N N . SER A 1 96 ? 10.849 1.350 3.159 1.00 70.81 96 SER A N 1
ATOM 757 C CA . SER A 1 96 ? 11.682 0.313 3.759 1.00 70.81 96 SER A CA 1
ATOM 758 C C . SER A 1 96 ? 11.376 -1.034 3.122 1.00 70.81 96 SER A C 1
ATOM 760 O O . SER A 1 96 ? 10.236 -1.503 3.137 1.00 70.81 96 SER A O 1
ATOM 762 N N . LEU A 1 97 ? 12.413 -1.636 2.550 1.00 64.69 97 LEU A N 1
ATOM 763 C CA . LEU A 1 97 ? 12.493 -3.074 2.347 1.00 64.69 97 LEU A CA 1
ATOM 764 C C . LEU A 1 97 ? 13.230 -3.626 3.576 1.00 64.69 97 LEU A C 1
ATOM 766 O O . LEU A 1 97 ? 14.165 -2.968 4.048 1.00 64.69 97 LEU A O 1
ATOM 770 N N . PRO A 1 98 ? 12.867 -4.805 4.106 1.00 58.00 98 PRO A N 1
ATOM 771 C CA . PRO A 1 98 ? 13.690 -5.421 5.128 1.00 58.00 98 PRO A CA 1
ATOM 772 C C . PRO A 1 98 ? 15.074 -5.667 4.510 1.00 58.00 98 PRO A C 1
ATOM 774 O O . PRO A 1 98 ? 15.171 -5.800 3.282 1.00 58.00 98 PRO A O 1
ATOM 777 N N . PRO A 1 99 ? 16.143 -5.669 5.324 1.00 51.34 99 PRO A N 1
ATOM 778 C CA . PRO A 1 99 ? 17.494 -5.853 4.826 1.00 51.34 99 PRO A CA 1
ATOM 779 C C . PRO A 1 99 ? 17.514 -7.124 3.989 1.00 51.34 99 PRO A C 1
ATOM 781 O O . PRO A 1 99 ? 17.307 -8.227 4.491 1.00 51.34 99 PRO A O 1
ATOM 784 N N . GLN A 1 100 ? 17.678 -6.944 2.683 1.00 49.41 100 GLN A N 1
ATOM 785 C CA . GLN A 1 100 ? 17.941 -8.061 1.816 1.00 49.41 100 GLN A CA 1
ATOM 786 C C . GLN A 1 100 ? 19.357 -8.498 2.182 1.00 49.41 100 GLN A C 1
ATOM 788 O O . GLN A 1 100 ? 20.312 -7.768 1.910 1.00 49.41 100 GLN A O 1
ATOM 793 N N . ASP A 1 101 ? 19.512 -9.674 2.783 1.00 43.19 101 ASP A N 1
ATOM 794 C CA . ASP A 1 101 ? 20.768 -10.408 2.667 1.00 43.19 101 ASP A CA 1
ATOM 795 C C . ASP A 1 101 ? 20.911 -10.821 1.191 1.00 43.19 101 ASP A C 1
ATOM 797 O O . ASP A 1 101 ? 20.752 -11.984 0.823 1.00 43.19 101 ASP A O 1
ATOM 801 N N . VAL A 1 102 ? 21.167 -9.852 0.303 1.00 40.59 102 VAL A N 1
ATOM 802 C CA . VAL A 1 102 ? 21.612 -10.138 -1.060 1.00 40.59 102 VAL A CA 1
ATOM 803 C C . VAL A 1 102 ? 23.086 -10.496 -0.957 1.00 40.59 102 VAL A C 1
ATOM 805 O O . VAL A 1 102 ? 23.972 -9.684 -1.216 1.00 40.59 102 VAL A O 1
ATOM 808 N N . SER A 1 103 ? 23.356 -11.727 -0.538 1.00 32.38 103 SER A N 1
ATOM 809 C CA . SER A 1 103 ? 24.596 -12.370 -0.955 1.00 32.38 103 SER A CA 1
ATOM 810 C C . SER A 1 103 ? 24.446 -12.665 -2.449 1.00 32.38 103 SER A C 1
ATOM 812 O O . SER A 1 103 ? 23.750 -13.609 -2.821 1.00 32.38 103 SER A O 1
ATOM 814 N N . ILE A 1 104 ? 25.011 -11.792 -3.291 1.00 36.12 104 ILE A N 1
ATOM 815 C CA . ILE A 1 104 ? 25.316 -12.103 -4.698 1.00 36.12 104 ILE A CA 1
ATOM 816 C C . ILE A 1 104 ? 26.583 -12.956 -4.719 1.00 36.12 104 ILE A C 1
ATOM 818 O O . ILE A 1 104 ? 27.536 -12.581 -3.997 1.00 36.12 104 ILE A O 1
#

pLDDT: mean 78.94, std 16.47, range [32.38, 95.69]

Foldseek 3Di:
DPQDKWKWKWAFDDDQFKDWQNHTDNDTFGIWIWTWGPNPPDPDDFDKTWTATPDPPGPRHRWIKIWTDPDSDPWFKTWIWTPDVTIMIGITTGPDTPDPPPPD